Protein AF-A0A958ISY3-F1 (afdb_monomer_lite)

Radius of gyration: 17.12 Å; chains: 1; bounding box: 39×37×42 Å

Sequence (87 aa):
MLAQIDLSRKIDKTEYKTVMEELSRRLAALQREAIQLKIPIVVVFEGWDAAGKGTLINQLILTLDPRHFSVFSTLQPGEEEIHRPFL

Foldseek 3Di:
DVVPDDPVDDDDPVRVVVVLVVVLVVLQVVLVVCVVVVPDDDDDFDDDPPPCSVVVVVSSVVSYDPVRDDDDDDDPDDPVCVPDDVD

Secondary structure (DSSP, 8-state):
-GGG--TT----HHHHHHHHHHHHHHHHHHHHHHHHTT----------TTSSHHHHHHHHHTTS-GGG-------PPPHHHHTS---

pLDDT: mean 94.72, std 3.22, range [78.38, 98.38]

Structure (mmCIF, N/CA/C/O backbone):
data_AF-A0A958ISY3-F1
#
_entry.id   AF-A0A958ISY3-F1
#
loop_
_atom_site.group_PDB
_atom_site.id
_atom_site.type_symbol
_atom_site.label_atom_id
_atom_site.label_alt_id
_atom_site.label_comp_id
_atom_site.label_asym_id
_atom_site.label_entity_id
_atom_site.label_seq_id
_atom_site.pdbx_PDB_ins_code
_atom_site.Cartn_x
_atom_site.Cartn_y
_atom_site.Cartn_z
_atom_site.occupancy
_atom_site.B_iso_or_equiv
_atom_site.auth_seq_id
_atom_site.auth_comp_id
_atom_site.auth_asym_id
_atom_site.auth_atom_id
_atom_site.pdbx_PDB_model_num
ATOM 1 N N . MET A 1 1 ? -17.229 9.955 -15.661 1.00 78.38 1 MET A N 1
ATOM 2 C CA . MET A 1 1 ? -16.743 8.959 -14.682 1.00 78.38 1 MET A CA 1
ATOM 3 C C . MET A 1 1 ? -16.205 9.630 -13.419 1.00 78.38 1 MET A C 1
ATOM 5 O O . MET A 1 1 ? -16.803 9.436 -12.377 1.00 78.38 1 MET A O 1
ATOM 9 N N . LEU A 1 2 ? -15.176 10.488 -13.489 1.00 87.19 2 LEU A N 1
ATOM 10 C CA . LEU A 1 2 ? -14.619 11.154 -12.292 1.00 87.19 2 LEU A CA 1
ATOM 11 C C . LEU A 1 2 ? -15.578 12.145 -11.608 1.00 87.19 2 LEU A C 1
ATOM 13 O O . LEU A 1 2 ? -15.602 12.229 -10.389 1.00 87.19 2 LEU A O 1
ATOM 17 N N . ALA A 1 3 ? -16.424 12.836 -12.380 1.00 89.00 3 ALA A N 1
ATOM 18 C CA . ALA A 1 3 ? -17.399 13.800 -11.852 1.00 89.00 3 ALA A CA 1
ATOM 19 C C . ALA A 1 3 ? -18.485 13.184 -10.943 1.00 89.00 3 ALA A C 1
ATOM 21 O O . ALA A 1 3 ? -19.236 13.916 -10.312 1.00 89.00 3 ALA A O 1
ATOM 22 N N . GLN A 1 4 ? -18.592 11.853 -10.898 1.00 91.50 4 GLN A N 1
ATOM 23 C CA . GLN A 1 4 ? -19.571 11.135 -10.074 1.00 91.50 4 GLN A CA 1
ATOM 24 C C . GLN A 1 4 ? -18.986 10.665 -8.731 1.00 91.50 4 GLN A C 1
ATOM 26 O O . GLN A 1 4 ? -19.700 10.062 -7.933 1.00 91.50 4 GLN A O 1
ATOM 31 N N . ILE A 1 5 ? -17.694 10.902 -8.483 1.00 91.94 5 ILE A N 1
ATOM 32 C CA . ILE A 1 5 ? -17.019 10.468 -7.261 1.00 91.94 5 ILE A CA 1
ATOM 33 C C . ILE A 1 5 ? -17.203 11.536 -6.182 1.00 91.94 5 ILE A C 1
ATOM 35 O O . ILE A 1 5 ? -16.771 12.676 -6.336 1.00 91.94 5 ILE A O 1
ATOM 39 N N . ASP A 1 6 ? -17.808 11.144 -5.064 1.00 92.94 6 ASP A N 1
ATOM 40 C CA . ASP A 1 6 ? -17.915 11.982 -3.874 1.00 92.94 6 ASP A CA 1
ATOM 41 C C . ASP A 1 6 ? -16.614 11.934 -3.056 1.00 92.94 6 ASP A C 1
ATOM 43 O O . ASP A 1 6 ? -16.350 10.982 -2.318 1.00 92.94 6 ASP A O 1
ATOM 47 N N . LEU A 1 7 ? -15.802 12.984 -3.191 1.00 91.19 7 LEU A N 1
ATOM 48 C CA . LEU A 1 7 ? -14.528 13.150 -2.482 1.00 91.19 7 LEU A CA 1
ATOM 49 C C . LEU A 1 7 ? -14.691 13.680 -1.047 1.00 91.19 7 LEU A C 1
ATOM 51 O O . LEU A 1 7 ? -13.698 13.840 -0.340 1.00 91.19 7 LEU A O 1
ATOM 55 N N . SER A 1 8 ? -15.918 13.967 -0.601 1.00 93.75 8 SER A N 1
ATOM 56 C CA . SER A 1 8 ? -16.172 14.455 0.760 1.00 93.75 8 SER A CA 1
ATOM 57 C C . SER A 1 8 ? -16.239 13.336 1.802 1.00 93.75 8 SER A C 1
ATOM 59 O O . SER A 1 8 ? -16.221 13.615 3.005 1.00 93.75 8 SER A O 1
ATOM 61 N N . ARG A 1 9 ? -16.278 12.073 1.354 1.00 93.69 9 ARG A N 1
ATOM 62 C CA . ARG A 1 9 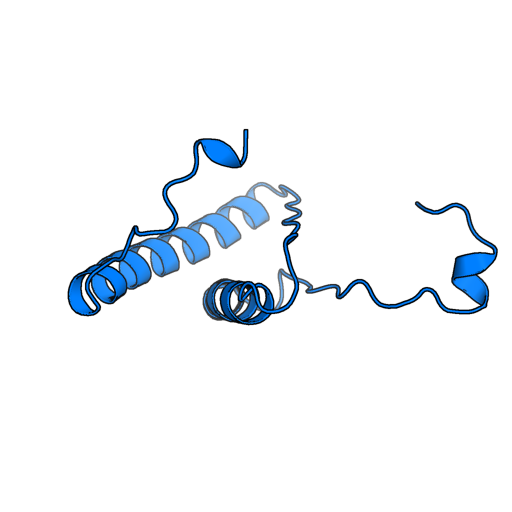? -16.361 10.896 2.220 1.00 93.69 9 ARG A CA 1
ATOM 63 C C . ARG A 1 9 ? -15.186 10.830 3.185 1.00 93.69 9 ARG A C 1
ATOM 65 O O . ARG A 1 9 ? -14.022 10.912 2.801 1.00 93.69 9 ARG A O 1
ATOM 72 N N . LYS A 1 10 ? -15.519 10.634 4.455 1.00 94.94 10 LYS A N 1
ATOM 73 C CA . LYS A 1 10 ? -14.580 10.468 5.563 1.00 94.94 10 LYS A CA 1
ATOM 74 C C . LYS A 1 10 ? -15.061 9.318 6.431 1.00 94.94 10 LYS A C 1
ATOM 76 O O . LYS A 1 10 ? -16.252 9.026 6.469 1.00 94.94 10 LYS A O 1
ATOM 81 N N . ILE A 1 11 ? -14.122 8.696 7.121 1.00 95.88 11 ILE A N 1
ATOM 82 C CA . ILE A 1 11 ? -14.371 7.637 8.094 1.00 95.88 11 ILE A CA 1
ATOM 83 C C . ILE A 1 11 ? -13.857 8.112 9.450 1.00 95.88 11 ILE A C 1
ATOM 85 O O . ILE A 1 11 ? -12.841 8.815 9.512 1.00 95.88 11 ILE A O 1
ATOM 89 N N . ASP A 1 12 ? -14.564 7.770 10.527 1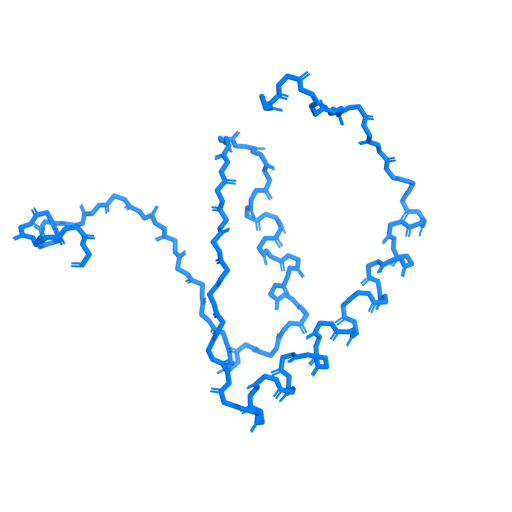.00 97.50 12 ASP A N 1
ATOM 90 C CA . ASP A 1 12 ? -14.082 8.079 11.870 1.00 97.50 12 ASP A CA 1
ATOM 91 C C . ASP A 1 12 ? -12.792 7.304 12.172 1.00 97.50 12 ASP A C 1
ATOM 93 O O . ASP A 1 12 ? -12.571 6.190 11.693 1.00 97.50 12 ASP A O 1
ATOM 97 N N . LYS A 1 13 ? -11.924 7.879 13.004 1.00 96.56 13 LYS A N 1
ATOM 98 C CA . LYS A 1 13 ? -10.638 7.265 13.350 1.00 96.56 13 LYS A CA 1
ATOM 99 C C . LYS A 1 13 ? -10.801 5.928 14.079 1.00 96.56 13 LYS A C 1
ATOM 101 O O . LYS A 1 13 ? -9.955 5.048 13.922 1.00 96.56 13 LYS A O 1
ATOM 106 N N . THR A 1 14 ? -11.836 5.791 14.899 1.00 97.31 14 THR A N 1
ATOM 107 C CA . THR A 1 14 ? -12.119 4.572 15.665 1.00 97.31 14 THR A CA 1
ATOM 108 C C . THR A 1 14 ? -12.595 3.474 14.729 1.00 97.31 14 THR A C 1
ATOM 110 O O . THR A 1 14 ? -12.019 2.389 14.717 1.00 97.31 14 THR A O 1
ATOM 113 N N . GLU A 1 15 ? -13.568 3.799 13.878 1.00 97.31 15 GLU A N 1
ATOM 114 C CA . GLU A 1 15 ? -14.099 2.891 12.862 1.00 97.31 15 GLU A CA 1
ATOM 115 C C . GLU A 1 15 ? -13.002 2.432 11.894 1.00 97.31 15 GLU A C 1
ATOM 117 O O . GLU A 1 15 ? -12.838 1.235 11.658 1.00 97.31 15 GLU A O 1
ATOM 122 N N . TYR A 1 16 ? -12.173 3.366 11.415 1.00 96.38 16 TYR A N 1
ATOM 123 C CA . TYR A 1 16 ? -11.037 3.064 10.548 1.00 96.38 16 TYR A CA 1
ATOM 124 C C . TYR A 1 16 ? -10.108 2.011 11.153 1.00 96.38 16 TYR A C 1
ATOM 126 O O . TYR A 1 16 ? -9.723 1.070 10.466 1.00 96.38 16 TYR A O 1
ATOM 134 N N . LYS A 1 17 ? -9.746 2.150 12.435 1.00 96.06 17 LYS A N 1
ATOM 135 C CA . LYS A 1 17 ? -8.857 1.192 13.107 1.00 96.06 17 LYS A CA 1
ATOM 136 C C . LYS A 1 17 ? -9.470 -0.203 13.155 1.00 96.06 17 LYS A C 1
ATOM 138 O O . LYS A 1 17 ? -8.793 -1.160 12.797 1.00 96.06 17 LYS A O 1
ATOM 143 N N . THR A 1 18 ? -10.741 -0.305 13.540 1.00 97.38 18 THR A N 1
ATOM 144 C CA . THR A 1 18 ? -11.450 -1.588 13.618 1.00 97.38 18 THR A CA 1
ATOM 145 C C . THR A 1 18 ? -11.505 -2.282 12.259 1.00 97.38 18 THR A C 1
ATOM 147 O O . THR A 1 18 ? -11.136 -3.450 12.151 1.00 97.38 18 THR A O 1
ATOM 150 N N . VAL A 1 19 ? -11.896 -1.552 11.210 1.00 96.50 19 VAL A N 1
ATOM 151 C CA . VAL A 1 19 ? -11.964 -2.096 9.846 1.00 96.50 19 VAL A CA 1
ATOM 152 C C . VAL A 1 19 ? -10.573 -2.499 9.353 1.00 96.50 19 VAL A C 1
ATOM 154 O O . VAL A 1 19 ? -10.403 -3.570 8.772 1.00 96.50 19 VAL A O 1
ATOM 157 N N . MET A 1 20 ? -9.554 -1.677 9.613 1.00 95.31 20 MET A N 1
ATOM 158 C CA . MET A 1 20 ? -8.194 -1.953 9.157 1.00 95.31 20 MET A CA 1
ATOM 159 C C . MET A 1 20 ? -7.598 -3.200 9.820 1.00 95.31 20 MET A C 1
ATOM 161 O O . MET A 1 20 ? -6.979 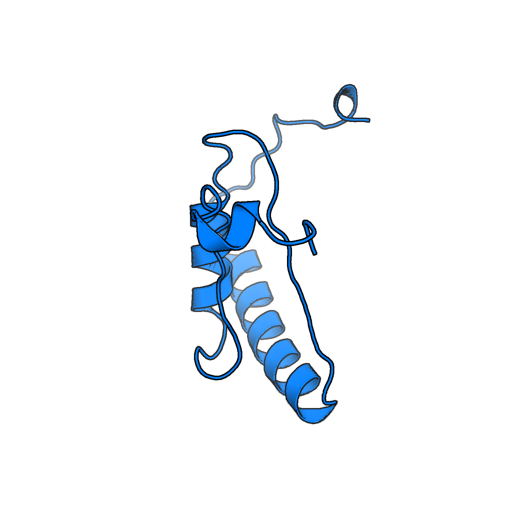-4.008 9.138 1.00 95.31 20 MET A O 1
ATOM 165 N N . GLU A 1 21 ? -7.829 -3.419 11.116 1.00 95.88 21 GLU A N 1
ATOM 166 C CA . GLU A 1 21 ? -7.368 -4.628 11.817 1.00 95.88 21 GLU A CA 1
ATOM 167 C C . GLU A 1 21 ? -7.986 -5.921 11.259 1.00 95.88 21 GLU A C 1
ATOM 169 O O . GLU A 1 21 ? -7.333 -6.970 11.203 1.00 95.88 21 GLU A O 1
ATOM 174 N N . GLU A 1 22 ? -9.255 -5.878 10.855 1.00 97.25 22 GLU A N 1
ATOM 175 C CA . GLU A 1 22 ? -9.914 -7.004 10.193 1.00 97.25 22 GLU A CA 1
ATOM 176 C C . GLU A 1 22 ? -9.335 -7.244 8.794 1.00 97.25 22 GLU A C 1
ATOM 178 O O . GLU A 1 22 ? -8.909 -8.361 8.475 1.00 97.25 22 GLU A O 1
ATOM 183 N N . LEU A 1 23 ? -9.261 -6.189 7.978 1.00 97.06 23 LEU A N 1
ATOM 184 C CA . LEU A 1 23 ? -8.758 -6.274 6.610 1.00 97.06 23 LEU A CA 1
ATOM 185 C C . LEU A 1 23 ? -7.297 -6.721 6.565 1.00 97.06 23 LEU A C 1
ATOM 187 O O . LEU A 1 23 ? -6.959 -7.562 5.732 1.00 97.06 23 LEU A O 1
ATOM 191 N N . SER A 1 24 ? -6.451 -6.248 7.483 1.00 96.69 24 SER A N 1
ATOM 192 C CA . SER A 1 24 ? -5.057 -6.681 7.559 1.00 96.69 24 SER A CA 1
ATOM 193 C C . SER A 1 24 ? -4.947 -8.183 7.830 1.00 96.69 24 SER A C 1
ATOM 195 O O . SER A 1 24 ? -4.232 -8.902 7.130 1.00 96.69 24 SER A O 1
ATOM 197 N N . ARG A 1 25 ? -5.710 -8.711 8.795 1.00 96.62 25 ARG A N 1
ATOM 198 C CA . ARG A 1 25 ? -5.704 -10.157 9.080 1.00 96.62 25 ARG A CA 1
ATOM 199 C C . ARG A 1 25 ? -6.152 -10.978 7.875 1.00 96.62 25 ARG A C 1
ATOM 201 O O . ARG A 1 25 ? -5.533 -11.998 7.562 1.00 96.62 25 ARG A O 1
ATOM 208 N N . ARG A 1 26 ? -7.197 -10.521 7.182 1.00 98.00 26 ARG A N 1
ATOM 209 C CA . ARG A 1 26 ? -7.705 -11.183 5.978 1.00 98.00 26 ARG A CA 1
ATOM 210 C C . ARG A 1 26 ? -6.687 -11.144 4.838 1.00 98.00 26 ARG A C 1
ATOM 212 O O . ARG A 1 26 ? -6.454 -12.171 4.210 1.00 98.00 26 ARG A O 1
ATOM 219 N N . LEU A 1 27 ? -6.048 -10.002 4.600 1.00 97.50 27 LEU A N 1
ATOM 220 C CA . LEU A 1 27 ? -5.041 -9.839 3.553 1.00 97.50 27 LEU A CA 1
ATOM 221 C C . LEU A 1 27 ? -3.835 -10.768 3.769 1.00 97.50 27 LEU A C 1
ATOM 223 O O . LEU A 1 27 ? -3.410 -11.443 2.834 1.00 97.50 27 LEU A O 1
ATOM 227 N N . ALA A 1 28 ? -3.336 -10.880 5.003 1.00 96.88 28 ALA A N 1
ATOM 228 C CA . ALA A 1 28 ? -2.246 -11.801 5.330 1.00 96.88 28 ALA A CA 1
ATOM 229 C C . ALA A 1 28 ? -2.627 -13.279 5.100 1.00 96.88 28 ALA A C 1
ATOM 231 O O . ALA A 1 28 ? -1.799 -14.083 4.671 1.00 96.88 28 ALA A O 1
ATOM 232 N N . ALA A 1 29 ? -3.882 -13.657 5.373 1.00 97.81 29 ALA A N 1
ATOM 233 C CA . ALA A 1 29 ? -4.378 -14.999 5.075 1.00 97.81 29 ALA A CA 1
ATOM 234 C C . ALA A 1 29 ? -4.460 -15.256 3.563 1.00 97.81 29 ALA A C 1
ATOM 236 O O . ALA A 1 29 ? -3.968 -16.284 3.099 1.00 97.81 29 ALA A O 1
ATOM 237 N N . LEU A 1 30 ? -4.992 -14.292 2.806 1.00 97.62 30 LEU A N 1
ATOM 238 C CA . LEU A 1 30 ? -5.108 -14.375 1.350 1.00 97.62 30 LEU A CA 1
ATOM 239 C C . LEU A 1 30 ? -3.745 -14.461 0.657 1.00 97.62 30 LEU A C 1
ATOM 241 O O . LEU A 1 30 ? -3.610 -15.198 -0.313 1.00 97.62 30 LEU A O 1
ATOM 245 N N . GLN A 1 31 ? -2.714 -13.774 1.164 1.00 97.50 31 GLN A N 1
ATOM 246 C CA . GLN A 1 31 ? -1.357 -13.910 0.624 1.00 97.50 31 GLN A CA 1
ATOM 247 C C . GLN A 1 31 ? -0.867 -15.363 0.712 1.00 97.50 31 GLN A C 1
ATOM 249 O O . GLN A 1 31 ? -0.351 -15.904 -0.264 1.00 97.50 31 GLN A O 1
ATOM 254 N N . ARG A 1 32 ? -1.057 -16.021 1.865 1.00 97.56 32 ARG A N 1
ATOM 255 C CA . ARG A 1 32 ? -0.660 -17.426 2.056 1.00 97.56 32 ARG A CA 1
ATOM 256 C C . ARG A 1 32 ? -1.434 -18.367 1.141 1.00 97.56 32 ARG A C 1
ATOM 258 O O . ARG A 1 32 ? -0.840 -19.278 0.572 1.00 97.56 32 ARG A O 1
ATOM 265 N N . GLU A 1 33 ? -2.733 -18.135 0.988 1.00 98.25 33 GLU A N 1
ATOM 266 C CA . GLU A 1 33 ? -3.585 -18.918 0.092 1.00 98.25 33 GLU A CA 1
ATOM 267 C C . GLU A 1 33 ? -3.152 -18.761 -1.373 1.00 98.25 33 GLU A C 1
ATOM 269 O O . GLU A 1 33 ? -2.948 -19.756 -2.065 1.00 98.25 33 GLU A O 1
ATOM 274 N N . ALA A 1 34 ? -2.897 -17.530 -1.826 1.00 98.00 34 ALA A N 1
ATOM 275 C CA . ALA A 1 34 ? -2.406 -17.263 -3.176 1.00 98.00 34 ALA A CA 1
ATOM 276 C C . ALA A 1 34 ? -1.065 -17.963 -3.454 1.00 98.00 34 ALA A C 1
ATOM 278 O O . ALA A 1 34 ? -0.882 -18.529 -4.532 1.00 98.00 34 ALA A O 1
ATOM 279 N N . ILE A 1 35 ? -0.153 -17.995 -2.472 1.00 97.62 35 ILE A N 1
ATOM 280 C CA . ILE A 1 35 ? 1.120 -18.728 -2.570 1.00 97.62 35 ILE A CA 1
ATOM 281 C C . ILE A 1 35 ? 0.875 -20.235 -2.710 1.00 97.62 35 ILE A C 1
ATO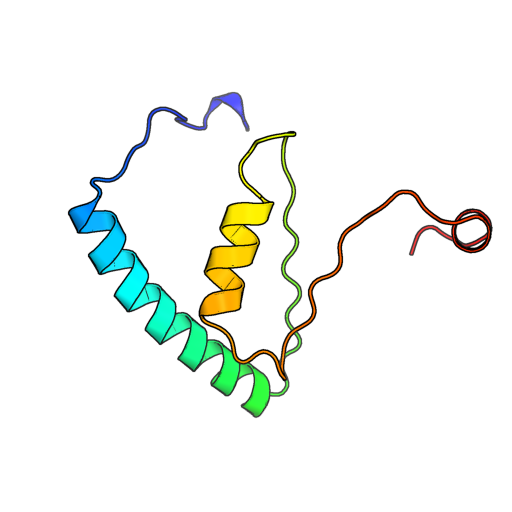M 283 O O . ILE A 1 35 ? 1.457 -20.870 -3.589 1.00 97.62 35 ILE A O 1
ATOM 287 N N . GLN A 1 36 ? 0.004 -20.814 -1.876 1.00 98.06 36 GLN A N 1
ATOM 288 C CA . GLN A 1 36 ? -0.328 -22.244 -1.929 1.00 98.06 36 GLN A CA 1
ATOM 289 C C . GLN A 1 36 ? -0.942 -22.639 -3.275 1.00 98.06 36 GLN A C 1
ATOM 291 O O . GLN A 1 36 ? -0.593 -23.678 -3.837 1.00 98.06 36 GLN A O 1
ATOM 296 N N . LEU A 1 37 ? -1.810 -21.782 -3.811 1.00 98.38 37 LEU A N 1
ATOM 297 C CA . LEU A 1 37 ? -2.460 -21.963 -5.107 1.00 98.38 37 LEU A CA 1
ATOM 298 C C . LEU A 1 37 ? -1.579 -21.541 -6.295 1.00 98.38 37 LEU A C 1
ATOM 300 O O . LEU A 1 37 ? -1.982 -21.730 -7.440 1.00 98.38 37 LEU A O 1
ATOM 304 N N . LYS A 1 38 ? -0.377 -21.003 -6.042 1.00 97.75 38 LYS A N 1
ATOM 305 C CA . LYS A 1 38 ? 0.567 -20.491 -7.052 1.00 97.75 38 LYS A CA 1
ATOM 306 C C . LYS A 1 38 ? -0.049 -19.435 -7.980 1.00 97.75 38 LYS A C 1
ATOM 308 O O . LYS A 1 38 ? 0.226 -19.421 -9.178 1.00 97.75 38 LYS A O 1
ATOM 313 N N . ILE A 1 39 ? -0.877 -18.552 -7.428 1.00 98.12 39 ILE A N 1
ATOM 314 C CA . ILE A 1 39 ? -1.542 -17.481 -8.177 1.00 98.12 39 ILE A CA 1
ATOM 315 C C . ILE A 1 39 ? -0.649 -16.229 -8.161 1.00 98.12 39 ILE A C 1
ATOM 317 O O . ILE A 1 39 ? -0.438 -15.659 -7.087 1.00 98.12 39 ILE A O 1
ATOM 321 N N . PRO A 1 40 ? -0.132 -15.767 -9.316 1.00 96.62 40 PRO A N 1
ATOM 322 C CA . PRO A 1 40 ? 0.592 -14.504 -9.392 1.00 96.62 40 PRO A CA 1
ATOM 323 C C . PRO A 1 40 ? -0.385 -13.327 -9.313 1.00 96.62 40 PRO A C 1
ATOM 325 O O . PRO A 1 40 ? -1.432 -13.325 -9.961 1.00 96.62 40 PRO A O 1
ATOM 328 N N . ILE A 1 41 ? -0.034 -12.311 -8.527 1.00 97.12 41 ILE A N 1
ATOM 329 C CA . ILE A 1 41 ? -0.861 -11.119 -8.316 1.00 97.12 41 ILE A CA 1
ATOM 330 C C . ILE A 1 41 ? -0.012 -9.882 -8.601 1.00 97.12 41 ILE A C 1
ATOM 332 O O . ILE A 1 41 ? 1.086 -9.743 -8.068 1.00 97.12 41 ILE A O 1
ATOM 336 N N . VAL A 1 42 ? -0.549 -8.971 -9.412 1.00 96.75 42 VAL A N 1
ATOM 337 C CA . VAL A 1 42 ? 0.026 -7.647 -9.668 1.00 96.75 42 VAL A CA 1
ATOM 338 C C . VAL A 1 42 ? -0.974 -6.597 -9.201 1.00 96.75 42 VAL A C 1
ATOM 340 O O . VAL A 1 42 ? -2.152 -6.660 -9.551 1.00 96.75 42 VAL A O 1
ATOM 343 N N . VAL A 1 43 ? -0.505 -5.633 -8.407 1.00 96.06 43 VAL A N 1
ATOM 344 C CA . VAL A 1 43 ? -1.305 -4.495 -7.938 1.00 96.06 43 VAL A CA 1
ATOM 345 C C . VAL A 1 43 ? -0.666 -3.217 -8.461 1.00 96.06 43 VAL A C 1
ATOM 347 O O . VAL A 1 43 ? 0.488 -2.932 -8.153 1.00 96.06 43 VAL A O 1
ATOM 350 N N . VAL A 1 44 ? -1.418 -2.456 -9.255 1.00 96.44 44 VAL A N 1
ATOM 351 C CA . VAL A 1 44 ? -0.955 -1.203 -9.863 1.00 96.44 44 VAL A CA 1
ATOM 352 C C . VAL A 1 44 ? -1.586 -0.025 -9.126 1.00 96.44 44 VAL A C 1
ATOM 354 O O . VAL A 1 44 ? -2.805 0.027 -8.962 1.00 96.44 44 VAL A O 1
ATOM 357 N N . PHE A 1 45 ? -0.755 0.917 -8.678 1.00 95.69 45 PHE A N 1
ATOM 358 C CA . PHE A 1 45 ? -1.186 2.127 -7.978 1.00 95.69 45 PHE A CA 1
ATOM 359 C C . PHE A 1 45 ? -1.001 3.350 -8.875 1.00 95.69 45 PHE A C 1
ATOM 361 O O . PHE A 1 45 ? 0.123 3.793 -9.089 1.00 95.69 45 PHE A O 1
ATOM 368 N N . GLU A 1 46 ? -2.107 3.938 -9.327 1.00 94.62 46 GLU A N 1
ATOM 369 C CA . GLU A 1 46 ? -2.126 5.131 -10.180 1.00 94.62 46 GLU A CA 1
ATOM 370 C C . GLU A 1 46 ? -2.936 6.266 -9.553 1.00 94.62 46 GLU A C 1
ATOM 372 O O . GLU A 1 46 ? -3.797 6.050 -8.697 1.00 94.62 46 GLU A O 1
ATOM 377 N N . GLY A 1 47 ? -2.654 7.499 -9.972 1.00 92.69 47 GLY A N 1
ATOM 378 C CA . GLY A 1 47 ? -3.397 8.679 -9.529 1.00 92.69 47 GLY A CA 1
ATOM 379 C C . GLY A 1 47 ? -2.567 9.954 -9.529 1.00 92.69 47 GLY A C 1
ATOM 380 O O . GLY A 1 47 ? -1.371 9.936 -9.809 1.00 92.69 47 GLY A O 1
ATOM 381 N N . TRP A 1 48 ? -3.203 11.062 -9.158 1.00 93.94 48 TRP A N 1
ATOM 382 C CA . TRP A 1 48 ? -2.586 12.386 -9.104 1.00 93.94 48 TRP A CA 1
ATOM 383 C C . TRP A 1 48 ? -1.389 12.448 -8.150 1.00 93.94 48 TRP A C 1
ATOM 385 O O . TRP A 1 48 ? -1.238 11.641 -7.218 1.00 93.94 48 TRP A O 1
ATOM 395 N N . ASP A 1 49 ? -0.531 13.435 -8.382 1.00 92.62 49 ASP A N 1
ATOM 396 C CA . ASP A 1 49 ? 0.522 13.791 -7.440 1.00 92.62 49 ASP A CA 1
ATOM 397 C C . ASP A 1 49 ? -0.082 14.174 -6.088 1.00 92.62 49 ASP A C 1
ATOM 399 O O . ASP A 1 49 ? -1.178 14.727 -6.004 1.00 92.62 49 ASP A O 1
ATOM 403 N N . ALA A 1 50 ? 0.614 13.797 -5.015 1.00 93.00 50 ALA A N 1
ATOM 404 C CA . ALA A 1 50 ? 0.162 13.951 -3.631 1.00 93.00 50 ALA A CA 1
ATOM 405 C C . ALA A 1 50 ? -1.168 13.249 -3.261 1.00 93.00 50 ALA A C 1
ATOM 407 O O . ALA A 1 50 ? -1.654 13.429 -2.148 1.00 93.00 50 ALA A O 1
ATOM 408 N N . ALA A 1 51 ? -1.716 12.362 -4.101 1.00 93.25 51 ALA A N 1
ATOM 409 C CA . ALA A 1 51 ? -2.935 11.600 -3.785 1.00 93.25 51 ALA A CA 1
ATOM 410 C C . ALA A 1 51 ? -2.770 10.533 -2.674 1.00 93.25 51 ALA A C 1
ATOM 412 O O . ALA A 1 51 ? -3.714 9.814 -2.365 1.00 93.25 51 ALA A O 1
ATOM 413 N N . GLY A 1 52 ? -1.578 10.389 -2.080 1.00 93.75 52 GLY A N 1
ATOM 414 C CA . GLY A 1 52 ? -1.328 9.444 -0.980 1.00 93.75 52 GLY A CA 1
ATOM 415 C C . GLY A 1 52 ? -0.963 8.015 -1.402 1.00 93.75 52 GLY A C 1
ATOM 416 O O . GLY A 1 52 ? -0.937 7.123 -0.556 1.00 93.75 52 GLY A O 1
ATOM 417 N N . LYS A 1 53 ? -0.627 7.787 -2.682 1.00 95.06 53 LYS A N 1
ATOM 418 C CA . LYS A 1 53 ? -0.267 6.462 -3.235 1.00 95.06 53 LYS A CA 1
ATOM 419 C C . LYS A 1 53 ? 0.801 5.739 -2.401 1.00 95.06 53 LYS A C 1
ATOM 421 O O . LYS A 1 53 ? 0.608 4.592 -2.017 1.00 95.06 53 LYS A O 1
ATOM 426 N N . GLY A 1 54 ? 1.891 6.429 -2.055 1.00 94.50 54 GLY A N 1
ATOM 427 C CA . GLY A 1 54 ? 2.980 5.853 -1.255 1.00 94.50 54 GLY A CA 1
ATOM 428 C C . GLY A 1 54 ? 2.553 5.449 0.159 1.00 94.50 54 GLY A C 1
ATOM 429 O O . GLY A 1 54 ? 2.951 4.396 0.648 1.00 94.50 54 GLY A O 1
ATOM 430 N N . THR A 1 55 ? 1.688 6.240 0.801 1.00 94.94 55 THR A N 1
ATOM 431 C CA . THR A 1 55 ? 1.130 5.903 2.118 1.00 94.94 55 THR A CA 1
ATOM 432 C C . THR A 1 55 ? 0.267 4.648 2.046 1.00 94.94 55 THR A C 1
ATOM 434 O O . THR A 1 55 ? 0.376 3.790 2.920 1.00 94.94 55 THR A O 1
ATOM 437 N N . LEU A 1 56 ? -0.542 4.514 0.993 1.00 94.56 56 LEU A N 1
ATOM 438 C CA . LEU A 1 56 ? -1.390 3.343 0.786 1.00 94.56 56 LEU A CA 1
ATOM 439 C C . LEU A 1 56 ? -0.562 2.081 0.501 1.00 94.56 56 LEU A C 1
ATOM 441 O O . LEU A 1 56 ? -0.821 1.039 1.100 1.00 94.56 56 LEU A O 1
ATOM 445 N N . ILE A 1 57 ? 0.473 2.189 -0.343 1.00 95.94 57 ILE A N 1
ATOM 446 C CA . ILE A 1 57 ? 1.435 1.100 -0.578 1.00 95.94 57 ILE A CA 1
ATOM 447 C C . ILE A 1 57 ? 2.057 0.670 0.752 1.00 95.94 57 ILE A C 1
ATOM 449 O O 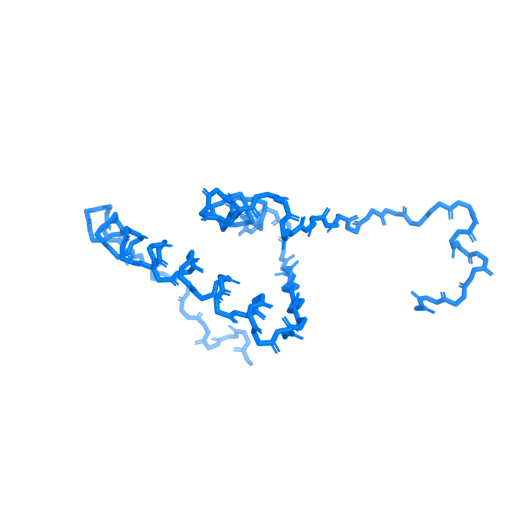. ILE A 1 57 ? 2.038 -0.514 1.072 1.00 95.94 57 ILE A O 1
ATOM 453 N N . ASN A 1 58 ? 2.540 1.624 1.556 1.00 94.88 58 ASN A N 1
ATOM 454 C CA . ASN A 1 58 ? 3.153 1.336 2.851 1.00 94.88 58 ASN A CA 1
ATOM 455 C C . ASN A 1 58 ? 2.194 0.588 3.798 1.00 94.88 58 ASN A C 1
ATOM 457 O O . ASN A 1 58 ? 2.569 -0.408 4.406 1.00 94.88 58 ASN A O 1
ATOM 461 N N . GLN A 1 59 ? 0.936 1.026 3.897 1.00 93.62 59 GLN A N 1
ATOM 462 C CA . GLN A 1 59 ? -0.071 0.347 4.721 1.00 93.62 59 GLN A CA 1
ATOM 463 C C . GLN A 1 59 ? -0.336 -1.092 4.262 1.00 93.62 59 GLN A C 1
ATOM 465 O O . GLN A 1 59 ? -0.462 -1.992 5.094 1.00 93.62 59 GLN A O 1
ATOM 470 N N . LEU A 1 60 ? -0.386 -1.314 2.947 1.00 95.12 60 LEU A N 1
ATOM 471 C CA . LEU A 1 60 ? -0.609 -2.635 2.373 1.00 95.12 60 LEU A CA 1
ATOM 472 C C . LEU A 1 60 ? 0.571 -3.574 2.658 1.00 95.12 60 LEU A C 1
ATOM 474 O O . LEU A 1 60 ? 0.367 -4.677 3.164 1.00 95.12 60 LEU A O 1
ATOM 478 N N . ILE A 1 61 ? 1.806 -3.132 2.400 1.00 95.50 61 ILE A N 1
ATOM 479 C CA . ILE A 1 61 ? 2.992 -3.988 2.553 1.00 95.50 61 ILE A CA 1
ATOM 480 C C . ILE A 1 61 ? 3.314 -4.323 4.012 1.00 95.50 61 ILE A C 1
ATOM 482 O O . ILE A 1 61 ? 3.839 -5.399 4.268 1.00 95.50 61 ILE A O 1
ATOM 486 N N . LEU A 1 62 ? 2.948 -3.467 4.976 1.00 95.06 62 LEU A N 1
ATOM 487 C CA . LEU A 1 62 ? 3.133 -3.743 6.410 1.00 95.06 62 LEU A CA 1
ATOM 488 C C . LEU A 1 62 ? 2.352 -4.972 6.896 1.00 95.06 62 LEU A C 1
ATOM 490 O O . LEU A 1 62 ? 2.669 -5.537 7.939 1.00 95.06 62 LEU A O 1
ATOM 494 N N . THR A 1 63 ? 1.324 -5.376 6.152 1.00 95.19 63 THR A N 1
ATOM 495 C CA . THR A 1 63 ? 0.508 -6.552 6.463 1.00 95.19 63 THR A CA 1
ATOM 496 C C . THR A 1 63 ? 1.062 -7.837 5.830 1.00 95.19 63 THR A C 1
ATOM 498 O O . THR A 1 63 ? 0.765 -8.939 6.294 1.00 95.19 63 THR A O 1
ATOM 501 N N . LEU A 1 64 ? 1.837 -7.712 4.753 1.00 96.44 64 LEU A N 1
ATOM 502 C CA . LEU A 1 64 ? 2.287 -8.828 3.929 1.00 96.44 64 LEU A CA 1
ATOM 503 C C . LEU A 1 64 ? 3.646 -9.360 4.393 1.00 96.44 64 LEU A C 1
ATOM 505 O O . LEU A 1 64 ? 4.499 -8.616 4.869 1.00 96.44 64 LEU A O 1
ATOM 509 N N . ASP A 1 65 ? 3.885 -10.655 4.190 1.00 96.06 65 ASP A N 1
ATOM 510 C CA . ASP A 1 65 ? 5.216 -11.238 4.356 1.00 96.06 65 ASP A CA 1
ATOM 511 C C . ASP A 1 65 ? 6.156 -10.705 3.254 1.00 96.06 65 ASP A C 1
ATOM 513 O O . ASP A 1 65 ? 5.886 -10.952 2.069 1.00 96.06 65 ASP A O 1
ATOM 517 N N . PRO A 1 66 ? 7.260 -10.017 3.611 1.00 96.44 66 PRO A N 1
ATOM 518 C CA . PRO A 1 66 ? 8.163 -9.365 2.660 1.00 96.44 66 PRO A CA 1
ATOM 519 C C . PRO A 1 66 ? 8.900 -10.321 1.729 1.00 96.44 66 PRO A C 1
ATOM 521 O O . PRO A 1 66 ? 9.404 -9.898 0.695 1.00 96.44 66 PRO A O 1
ATOM 524 N N . ARG A 1 67 ? 8.946 -11.618 2.045 1.00 96.12 67 ARG A N 1
ATOM 525 C CA . ARG A 1 67 ? 9.586 -12.619 1.180 1.00 96.12 67 ARG A CA 1
ATOM 526 C C . ARG A 1 67 ? 8.773 -12.928 -0.076 1.00 96.12 67 ARG A C 1
ATOM 528 O O . ARG A 1 67 ? 9.297 -13.553 -0.991 1.00 96.12 67 ARG A O 1
ATOM 535 N N . HIS A 1 68 ? 7.502 -12.527 -0.106 1.00 95.88 68 HIS A N 1
ATOM 536 C CA . HIS A 1 68 ? 6.555 -12.910 -1.153 1.00 95.88 68 HIS A CA 1
ATOM 537 C C . HIS A 1 68 ? 5.927 -11.704 -1.861 1.00 95.88 68 HIS A C 1
ATOM 539 O O . HIS A 1 68 ? 4.859 -11.835 -2.458 1.00 95.88 68 HIS A O 1
ATOM 545 N N . PHE A 1 69 ? 6.554 -10.528 -1.791 1.00 96.31 69 PHE A N 1
ATOM 546 C CA . PHE A 1 69 ? 6.184 -9.395 -2.633 1.00 96.31 69 PHE A CA 1
ATOM 547 C C . PHE A 1 69 ? 7.420 -8.621 -3.090 1.00 96.31 69 PHE A C 1
ATOM 549 O O . PHE A 1 69 ? 8.514 -8.745 -2.545 1.00 96.31 69 PHE A O 1
ATOM 556 N N . SER A 1 70 ? 7.235 -7.794 -4.109 1.00 96.56 70 SER A N 1
ATOM 557 C CA . SER A 1 70 ? 8.206 -6.790 -4.530 1.00 96.56 70 SER A CA 1
ATOM 558 C C . SER A 1 70 ? 7.454 -5.513 -4.871 1.00 96.56 70 SER A C 1
ATOM 560 O O . SER A 1 70 ? 6.327 -5.569 -5.361 1.00 96.56 70 SER A O 1
ATOM 562 N N . VAL A 1 71 ? 8.058 -4.367 -4.567 1.00 95.69 71 VAL A N 1
ATOM 563 C CA . VAL A 1 71 ? 7.501 -3.052 -4.895 1.00 95.69 71 VAL A CA 1
ATOM 564 C C . VAL A 1 71 ? 8.380 -2.442 -5.970 1.00 95.69 71 VAL A C 1
ATOM 566 O O . VAL A 1 71 ? 9.583 -2.289 -5.772 1.00 95.69 71 VAL A O 1
ATOM 569 N N . PHE A 1 72 ? 7.765 -2.096 -7.095 1.00 94.12 72 PHE A N 1
ATOM 570 C CA . PHE A 1 72 ? 8.427 -1.426 -8.203 1.00 94.12 72 PHE A CA 1
ATOM 571 C C . PHE A 1 72 ? 7.900 0.000 -8.292 1.00 94.12 72 PHE A C 1
ATOM 573 O O . PHE A 1 72 ? 6.690 0.219 -8.333 1.00 94.12 72 PHE A O 1
ATOM 580 N N . SER A 1 73 ? 8.818 0.960 -8.309 1.00 90.38 73 SER A N 1
ATOM 581 C CA . SER A 1 73 ? 8.504 2.363 -8.563 1.00 90.38 73 SER A CA 1
ATOM 582 C C . SER A 1 73 ? 8.805 2.667 -10.022 1.00 90.38 73 SER A C 1
ATOM 584 O O . SER A 1 73 ? 9.928 2.449 -10.472 1.00 90.38 73 SER A O 1
ATOM 586 N N . THR A 1 74 ? 7.829 3.194 -10.753 1.00 85.94 74 THR A N 1
ATOM 587 C CA . THR A 1 74 ? 8.018 3.703 -12.114 1.00 85.94 74 THR A CA 1
ATOM 588 C C . THR A 1 74 ? 8.753 5.039 -12.055 1.00 85.94 74 THR A C 1
ATOM 590 O O . THR A 1 74 ? 8.180 6.080 -11.736 1.00 85.94 74 THR A O 1
ATOM 593 N N . LEU A 1 75 ? 10.059 4.989 -12.306 1.00 87.12 75 LEU A N 1
ATOM 594 C CA . LEU A 1 75 ? 10.914 6.163 -12.457 1.00 87.12 75 LEU A CA 1
ATOM 595 C C . LEU A 1 75 ? 11.054 6.520 -13.941 1.00 87.12 75 LEU A C 1
ATOM 597 O O . LEU A 1 75 ? 10.543 5.816 -14.811 1.00 87.12 75 LEU A O 1
ATOM 601 N N . GLN A 1 76 ? 11.731 7.633 -14.229 1.00 90.69 76 GLN A N 1
ATOM 602 C CA . GLN A 1 76 ? 12.122 7.920 -15.608 1.00 90.69 76 GLN A CA 1
ATOM 603 C C . GLN A 1 76 ? 12.990 6.774 -16.147 1.00 90.69 76 GLN A C 1
ATOM 605 O O . GLN A 1 76 ? 13.859 6.303 -15.407 1.00 90.69 76 GLN A O 1
ATOM 610 N N . PRO A 1 77 ? 12.764 6.344 -17.402 1.00 90.81 77 PRO A N 1
ATOM 611 C CA . PRO A 1 77 ? 13.543 5.270 -17.994 1.00 90.81 77 PRO A CA 1
ATOM 612 C C . PRO A 1 77 ? 15.012 5.687 -18.108 1.00 90.81 77 PRO A C 1
ATOM 614 O O . PRO A 1 77 ? 15.321 6.822 -18.485 1.00 90.81 77 PRO A O 1
ATOM 617 N N . GLY A 1 78 ? 15.916 4.770 -17.777 1.00 92.50 78 GLY A N 1
ATOM 618 C CA . GLY A 1 78 ? 17.347 4.934 -18.002 1.00 92.50 78 GLY A CA 1
ATOM 619 C C . GLY A 1 78 ? 17.699 4.916 -19.492 1.00 92.50 78 GLY A C 1
ATOM 620 O O . GLY A 1 78 ? 16.880 4.559 -20.337 1.00 92.50 78 GLY A O 1
ATOM 621 N N . GLU A 1 79 ? 18.947 5.260 -19.825 1.00 93.94 79 GLU A N 1
ATOM 622 C CA . GLU A 1 79 ? 19.414 5.312 -21.224 1.00 93.94 79 GLU A CA 1
ATOM 623 C C . GLU A 1 79 ? 19.153 4.005 -21.984 1.00 93.94 79 GLU A C 1
ATOM 625 O O . GLU A 1 79 ? 18.724 4.016 -23.133 1.00 93.94 79 GLU A O 1
ATOM 630 N N . GLU A 1 80 ? 19.366 2.870 -21.320 1.00 94.25 80 GLU A N 1
ATOM 631 C CA . GLU A 1 80 ? 19.169 1.542 -21.898 1.00 94.25 80 GLU A CA 1
ATOM 632 C C . GLU A 1 80 ? 17.688 1.242 -22.177 1.00 94.25 80 GLU A C 1
ATOM 634 O O . GLU A 1 80 ? 17.344 0.737 -23.246 1.00 94.25 80 GLU A O 1
ATOM 639 N N . GLU A 1 81 ? 16.804 1.624 -21.255 1.00 93.69 81 GLU A N 1
ATOM 640 C CA . GLU A 1 81 ? 15.364 1.367 -21.332 1.00 93.69 81 GLU A CA 1
ATOM 641 C C . GLU A 1 81 ? 14.699 2.187 -22.446 1.00 93.69 81 GLU A C 1
ATOM 643 O O . GLU A 1 81 ? 13.779 1.702 -23.101 1.00 93.69 81 GLU A O 1
ATOM 648 N N . ILE A 1 82 ? 15.205 3.394 -22.732 1.00 95.12 82 ILE A N 1
ATOM 649 C CA . ILE A 1 82 ? 14.719 4.257 -23.827 1.00 95.12 82 ILE A CA 1
ATOM 650 C C . ILE A 1 82 ? 14.916 3.600 -25.204 1.00 95.12 82 ILE A C 1
ATOM 652 O O . ILE A 1 82 ? 14.171 3.883 -26.144 1.00 95.12 82 ILE A O 1
ATOM 656 N N . HIS A 1 83 ? 15.906 2.716 -25.338 1.00 95.88 83 HIS A N 1
ATOM 657 C CA . HIS A 1 83 ? 16.189 2.003 -26.584 1.00 95.88 83 HIS A CA 1
ATOM 658 C C . HIS A 1 83 ? 15.426 0.678 -26.727 1.00 95.88 83 HIS A C 1
ATOM 660 O O . HIS A 1 83 ? 15.585 -0.010 -27.739 1.00 95.88 83 HIS A O 1
ATOM 666 N N . ARG A 1 84 ? 14.581 0.320 -25.753 1.00 93.44 84 ARG A N 1
ATOM 667 C CA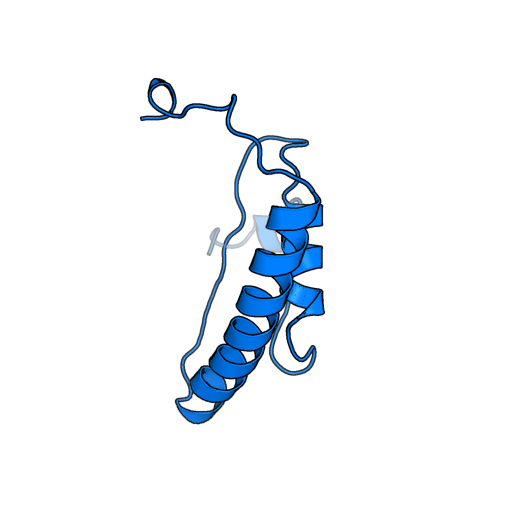 . ARG A 1 84 ? 13.731 -0.874 -25.793 1.00 93.44 84 ARG A CA 1
ATOM 668 C C . ARG A 1 84 ? 12.272 -0.516 -26.098 1.00 93.44 84 ARG A C 1
ATOM 670 O O . ARG A 1 84 ? 11.850 0.621 -25.885 1.00 93.44 84 ARG A O 1
ATOM 677 N N . PRO A 1 85 ? 11.468 -1.472 -26.601 1.00 94.94 85 PRO A N 1
ATOM 678 C CA . PRO A 1 85 ? 10.016 -1.346 -26.558 1.00 94.94 85 PRO A CA 1
ATOM 679 C C . PRO A 1 85 ? 9.542 -1.061 -25.127 1.00 94.94 85 PRO A C 1
ATOM 681 O O . PRO A 1 85 ? 10.161 -1.505 -24.167 1.00 94.94 85 PRO A O 1
ATOM 684 N N . PHE A 1 86 ? 8.434 -0.332 -24.991 1.00 89.44 86 PHE A N 1
ATOM 685 C CA . PHE A 1 86 ? 7.930 0.118 -23.688 1.00 89.44 86 PHE A CA 1
ATOM 686 C C . PHE A 1 86 ? 7.586 -1.024 -22.705 1.00 89.44 86 PHE A C 1
ATOM 688 O O . PHE A 1 86 ? 7.556 -0.786 -21.500 1.00 89.44 86 PHE A O 1
ATOM 695 N N . LEU A 1 87 ? 7.315 -2.237 -23.207 1.00 88.88 87 LEU A N 1
ATOM 696 C CA . LEU A 1 87 ? 6.994 -3.440 -22.427 1.00 88.88 87 LEU A CA 1
ATOM 697 C C . LEU A 1 87 ? 7.973 -4.574 -22.733 1.00 88.88 87 LEU A C 1
ATOM 699 O O . LEU A 1 87 ? 8.318 -4.730 -23.929 1.00 88.88 87 LEU A O 1
#